Protein AF-A0A523Q3V8-F1 (afdb_monomer_lite)

Structure (mmCIF, N/CA/C/O backbone):
data_AF-A0A523Q3V8-F1
#
_entry.id   AF-A0A523Q3V8-F1
#
loop_
_atom_site.group_PDB
_atom_site.id
_atom_site.type_symbol
_atom_site.label_atom_id
_atom_site.label_alt_id
_atom_site.label_comp_id
_atom_site.label_asym_id
_atom_site.label_entity_id
_atom_site.label_seq_id
_atom_site.pdbx_PDB_ins_code
_atom_site.Cartn_x
_atom_site.Cartn_y
_atom_site.Cartn_z
_atom_site.occupancy
_atom_site.B_iso_or_equiv
_atom_site.auth_seq_id
_atom_site.auth_comp_id
_atom_site.auth_asym_id
_atom_site.auth_atom_id
_atom_site.pdbx_PDB_model_num
ATOM 1 N N . MET A 1 1 ? -25.597 48.638 -33.247 1.00 55.50 1 MET A N 1
ATOM 2 C CA . MET A 1 1 ? -25.079 49.698 -32.355 1.00 55.50 1 MET A CA 1
ATOM 3 C C . MET A 1 1 ? -26.164 50.191 -31.394 1.00 55.50 1 MET A C 1
ATOM 5 O O . MET A 1 1 ? -26.826 51.153 -31.744 1.00 55.50 1 MET A O 1
ATOM 9 N N . ASN A 1 2 ? -26.347 49.537 -30.232 1.00 44.47 2 ASN A N 1
ATOM 10 C CA . ASN A 1 2 ? -26.776 50.117 -28.933 1.00 44.47 2 ASN A CA 1
ATOM 11 C C . ASN A 1 2 ? -27.325 49.015 -27.992 1.00 44.47 2 ASN A C 1
ATOM 13 O O . ASN A 1 2 ? -28.535 48.842 -27.880 1.00 44.47 2 ASN A O 1
ATOM 17 N N . CYS A 1 3 ? -26.442 48.312 -27.276 1.00 53.28 3 CYS A N 1
ATOM 18 C CA . CYS A 1 3 ? -26.792 47.642 -26.017 1.00 53.28 3 CYS A CA 1
ATOM 19 C C . CYS A 1 3 ? -25.848 48.170 -24.934 1.00 53.28 3 CYS A C 1
ATOM 21 O O . CYS A 1 3 ? -24.631 48.187 -25.112 1.00 53.28 3 CYS A O 1
ATOM 23 N N . ARG A 1 4 ? -26.462 48.720 -23.886 1.00 61.56 4 ARG A N 1
ATOM 24 C CA . ARG A 1 4 ? -25.874 49.595 -22.870 1.00 61.56 4 ARG A CA 1
ATOM 25 C C . ARG A 1 4 ? -25.140 48.814 -21.762 1.00 61.56 4 ARG A C 1
ATOM 27 O O . ARG A 1 4 ? -25.397 47.625 -21.592 1.00 61.56 4 ARG A O 1
ATOM 34 N N . PRO A 1 5 ? -24.267 49.498 -20.997 1.00 58.44 5 PRO A N 1
ATOM 35 C CA . PRO A 1 5 ? -23.488 48.947 -19.900 1.00 58.44 5 PRO A CA 1
ATOM 36 C C . PRO A 1 5 ? -24.310 48.918 -18.600 1.00 58.44 5 PRO A C 1
ATOM 38 O O . PRO A 1 5 ? -25.187 49.759 -18.415 1.00 58.44 5 PRO A O 1
ATOM 41 N N . HIS A 1 6 ? -23.941 48.001 -17.695 1.00 52.94 6 HIS A N 1
ATOM 42 C CA . HIS A 1 6 ? -24.431 47.820 -16.315 1.00 52.94 6 HIS A CA 1
ATOM 43 C C . HIS A 1 6 ? -25.562 46.784 -16.117 1.00 52.94 6 HIS A C 1
ATOM 45 O O . HIS A 1 6 ? -26.729 47.144 -16.037 1.00 52.94 6 HIS A O 1
ATOM 51 N N . CYS A 1 7 ? -25.211 45.497 -15.970 1.00 56.34 7 CYS A N 1
ATOM 52 C CA . CYS A 1 7 ? -25.625 44.688 -14.808 1.00 56.34 7 CYS A CA 1
ATOM 53 C C . CYS A 1 7 ? -24.859 43.352 -14.765 1.00 56.34 7 CYS A C 1
ATOM 55 O O . CYS A 1 7 ? -24.570 42.755 -15.798 1.00 56.34 7 CYS A O 1
ATOM 57 N N . ALA A 1 8 ? -24.488 42.940 -13.557 1.00 53.00 8 ALA A N 1
ATOM 58 C CA . ALA A 1 8 ? -23.509 41.914 -13.226 1.00 53.00 8 ALA A CA 1
ATOM 59 C C . ALA A 1 8 ? -24.068 40.476 -13.208 1.00 53.00 8 ALA A C 1
ATOM 61 O O . ALA A 1 8 ? -25.274 40.267 -13.169 1.00 53.00 8 ALA A O 1
ATOM 62 N N . ALA A 1 9 ? -23.129 39.529 -13.092 1.00 56.91 9 ALA A N 1
ATOM 63 C CA . ALA A 1 9 ? -23.281 38.134 -12.666 1.00 56.91 9 ALA A CA 1
ATOM 64 C C . ALA A 1 9 ? -23.727 37.112 -13.727 1.00 56.91 9 ALA A C 1
ATOM 66 O O . ALA A 1 9 ? -24.904 36.959 -14.010 1.00 56.91 9 ALA A O 1
ATOM 67 N N . CYS A 1 10 ? -22.748 36.350 -14.228 1.00 51.09 10 CYS A N 1
ATOM 68 C CA . CYS A 1 10 ? -22.812 34.886 -14.356 1.00 51.09 10 CYS A CA 1
ATOM 69 C C . CYS A 1 10 ? -21.382 34.346 -14.487 1.00 51.09 10 CYS A C 1
ATOM 71 O O . CYS A 1 10 ? -20.925 33.840 -15.509 1.00 51.09 10 CYS A O 1
ATOM 73 N N . CYS A 1 11 ? -20.653 34.530 -13.396 1.00 54.62 11 CYS A N 1
ATOM 74 C CA . CYS A 1 11 ? -19.435 33.831 -13.057 1.00 54.62 11 CYS A CA 1
ATOM 75 C C . CYS A 1 11 ? -19.796 32.365 -12.769 1.00 54.62 11 CYS A C 1
ATOM 77 O O . CYS A 1 11 ? -20.257 32.043 -11.678 1.00 54.62 11 CYS A O 1
ATOM 79 N N . THR A 1 12 ? -19.597 31.462 -13.730 1.00 55.47 12 THR A N 1
ATOM 80 C CA . THR A 1 12 ? -19.460 30.021 -13.449 1.00 55.47 12 THR A CA 1
ATOM 81 C C . THR A 1 12 ? -18.578 29.361 -14.504 1.00 55.47 12 THR A C 1
ATOM 83 O O . THR A 1 12 ? -19.027 28.590 -15.342 1.00 55.47 12 THR A O 1
ATOM 86 N N . ALA A 1 13 ? -17.287 29.657 -14.445 1.00 44.22 13 ALA A N 1
ATOM 87 C CA . ALA A 1 13 ? -16.283 28.676 -14.820 1.00 44.22 13 ALA A CA 1
ATOM 88 C C . ALA A 1 13 ? -15.372 28.533 -13.596 1.00 44.22 13 ALA A C 1
ATOM 90 O O . ALA A 1 13 ? -14.638 29.476 -13.286 1.00 44.22 13 ALA A O 1
ATOM 91 N N . PRO A 1 14 ? -15.490 27.441 -12.819 1.00 50.53 14 PRO A N 1
ATOM 92 C CA . PRO A 1 14 ? -14.619 27.232 -11.682 1.00 50.53 14 PRO A CA 1
ATOM 93 C C . PRO A 1 14 ? -13.192 27.061 -12.191 1.00 50.53 14 PRO A C 1
ATOM 95 O O . PRO A 1 14 ? -12.918 26.302 -13.119 1.00 50.53 14 PRO A O 1
ATOM 98 N N . SER A 1 15 ? -12.308 27.816 -11.558 1.00 46.16 15 SER A N 1
ATOM 99 C CA . SER A 1 15 ? -10.869 27.644 -11.508 1.00 46.16 15 SER A CA 1
ATOM 100 C C . SER A 1 15 ? -10.416 26.207 -11.779 1.00 46.16 15 SER A C 1
ATOM 102 O O . SER A 1 15 ? -10.474 25.362 -10.892 1.00 46.16 15 SER A O 1
ATOM 104 N N . ILE A 1 16 ? -9.832 25.970 -12.952 1.00 49.38 16 ILE A N 1
ATOM 105 C CA . ILE A 1 16 ? -8.770 24.968 -13.100 1.00 49.38 16 ILE A CA 1
ATOM 106 C C . ILE A 1 16 ? -7.438 25.720 -13.021 1.00 49.38 16 ILE A C 1
ATOM 108 O O . ILE A 1 16 ? -6.597 25.698 -13.911 1.00 49.38 16 ILE A O 1
ATOM 112 N N . SER A 1 17 ? -7.295 26.471 -11.928 1.00 51.44 17 SER A N 1
ATOM 113 C CA . SER A 1 17 ? -5.988 26.772 -11.375 1.00 51.44 17 SER A CA 1
ATOM 114 C C . SER A 1 17 ? -5.529 25.481 -10.721 1.00 51.44 17 SER A C 1
ATOM 116 O O . SER A 1 17 ? -5.993 25.108 -9.645 1.00 51.44 17 SER A O 1
ATOM 118 N N . SER A 1 18 ? -4.672 24.742 -11.403 1.00 46.62 18 SER A N 1
ATOM 119 C CA . SER A 1 18 ? -3.781 23.826 -10.714 1.00 46.62 18 SER A CA 1
ATOM 120 C C . SER A 1 18 ? -2.422 23.935 -11.387 1.00 46.62 18 SER A C 1
ATOM 122 O O . SER A 1 18 ? -2.290 23.555 -12.550 1.00 46.62 18 SER A O 1
ATOM 124 N N . PRO A 1 19 ? -1.425 24.531 -10.712 1.00 53.56 19 PRO A N 1
ATOM 125 C CA . PRO A 1 19 ? -0.058 24.487 -11.196 1.00 53.56 19 PRO A CA 1
ATOM 126 C C . PRO A 1 19 ? 0.384 23.024 -11.259 1.00 53.56 19 PRO A C 1
ATOM 128 O O . PRO A 1 19 ? 0.139 22.269 -10.322 1.00 53.56 19 PRO A O 1
ATOM 131 N N . ILE A 1 20 ? 1.048 22.641 -12.351 1.00 50.72 20 ILE A N 1
ATOM 132 C CA . ILE A 1 20 ? 1.819 21.396 -12.429 1.00 50.72 20 ILE A CA 1
ATOM 133 C C . ILE A 1 20 ? 2.883 21.477 -11.321 1.00 50.72 20 ILE A C 1
ATOM 135 O O . ILE A 1 20 ? 3.741 22.365 -11.387 1.00 50.72 20 ILE A O 1
ATOM 139 N N . PRO A 1 21 ? 2.825 20.638 -10.269 1.00 50.22 21 PRO A N 1
ATOM 140 C CA . PRO A 1 21 ? 3.771 20.728 -9.170 1.00 50.22 21 PRO A CA 1
ATOM 141 C C . PRO A 1 21 ? 5.147 20.238 -9.609 1.00 50.22 21 PRO A C 1
ATOM 143 O O . PRO A 1 21 ? 5.285 19.225 -10.293 1.00 50.22 21 PRO A O 1
ATOM 146 N N . GLY A 1 22 ? 6.154 21.001 -9.193 1.00 45.28 22 GLY A N 1
ATOM 147 C CA . GLY A 1 22 ? 7.550 20.847 -9.557 1.00 45.28 22 GLY A CA 1
ATOM 148 C C . GLY A 1 22 ? 8.109 19.442 -9.360 1.00 45.28 22 GLY A C 1
ATOM 149 O O . GLY A 1 22 ? 7.820 18.748 -8.390 1.00 45.28 22 GLY A O 1
ATOM 150 N N . MET A 1 23 ? 8.987 19.086 -10.287 1.00 55.31 23 MET A N 1
ATOM 151 C CA . MET A 1 23 ? 9.952 18.002 -10.192 1.00 55.31 23 MET A CA 1
ATOM 152 C C . MET A 1 23 ? 11.101 18.352 -9.222 1.00 55.31 23 MET A C 1
ATOM 154 O O . MET A 1 23 ? 11.878 19.263 -9.517 1.00 55.31 23 MET A O 1
ATOM 158 N N . PRO A 1 24 ? 11.302 17.614 -8.112 1.00 55.62 24 PRO A N 1
ATOM 159 C CA . PRO A 1 24 ? 12.580 17.610 -7.412 1.00 55.62 24 PRO A CA 1
ATOM 160 C C . PRO A 1 24 ? 13.417 16.372 -7.789 1.00 55.62 24 PRO A C 1
ATOM 162 O O . PRO A 1 24 ? 13.021 15.233 -7.563 1.00 55.62 24 PRO A O 1
ATOM 165 N N . HIS A 1 25 ? 14.587 16.640 -8.375 1.00 44.91 25 HIS A N 1
ATOM 166 C CA . HIS A 1 25 ? 15.830 15.857 -8.343 1.00 44.91 25 HIS A CA 1
ATOM 167 C C . HIS A 1 25 ? 15.739 14.315 -8.239 1.00 44.91 25 HIS A C 1
ATOM 169 O O . HIS A 1 25 ? 15.635 13.747 -7.155 1.00 44.91 25 HIS A O 1
ATOM 175 N N . GLY A 1 26 ? 15.930 13.653 -9.388 1.00 43.38 26 GLY A N 1
ATOM 176 C CA . GLY A 1 26 ? 16.869 12.535 -9.617 1.00 43.38 26 GLY A CA 1
ATOM 177 C C . GLY A 1 26 ? 16.709 11.212 -8.857 1.00 43.38 26 GLY A C 1
ATOM 178 O O . GLY A 1 26 ? 16.647 10.162 -9.487 1.00 43.38 26 GLY A O 1
ATOM 179 N N . GLU A 1 27 ? 16.628 11.226 -7.531 1.00 48.84 27 GLU A N 1
ATOM 180 C CA . GLU A 1 27 ? 16.557 10.015 -6.700 1.00 48.84 27 GLU A CA 1
ATOM 181 C C . GLU A 1 27 ? 15.120 9.665 -6.309 1.00 48.84 27 GLU A C 1
ATOM 183 O O . GLU A 1 27 ? 14.748 8.491 -6.314 1.00 48.84 27 GLU A O 1
ATOM 188 N N . ALA A 1 28 ? 14.265 10.667 -6.067 1.00 50.59 28 ALA A N 1
ATOM 189 C CA . ALA A 1 28 ? 12.882 10.462 -5.627 1.00 50.59 28 ALA A CA 1
ATOM 190 C C . ALA A 1 28 ? 12.032 9.675 -6.641 1.00 50.59 28 ALA A C 1
ATOM 192 O O . ALA A 1 28 ? 11.116 8.955 -6.251 1.00 50.59 28 ALA A O 1
ATOM 193 N N . VAL A 1 29 ? 12.361 9.760 -7.933 1.00 53.38 29 VAL A N 1
ATOM 194 C CA . VAL A 1 29 ? 11.612 9.106 -9.017 1.00 53.38 29 VAL A CA 1
ATOM 195 C C . VAL A 1 29 ? 11.719 7.579 -8.941 1.00 53.38 29 VAL A C 1
ATOM 197 O O . VAL A 1 29 ? 10.750 6.881 -9.235 1.00 53.38 29 VAL A O 1
ATOM 200 N N . ALA A 1 30 ? 12.869 7.041 -8.523 1.00 56.28 30 ALA A N 1
ATOM 20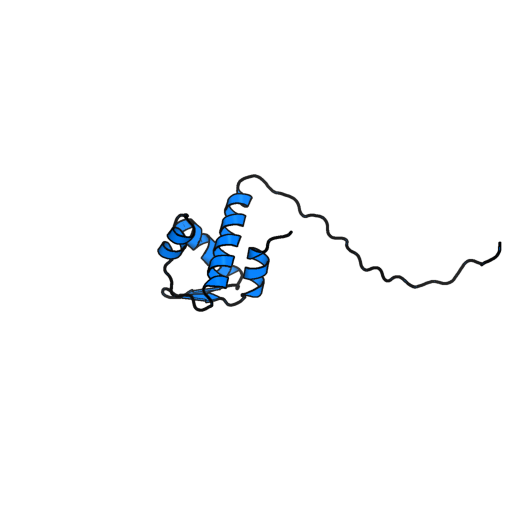1 C CA . ALA A 1 30 ? 13.048 5.596 -8.376 1.00 56.28 30 ALA A CA 1
ATOM 202 C C . ALA A 1 30 ? 12.189 5.041 -7.228 1.00 56.28 30 ALA A C 1
ATOM 204 O O . ALA A 1 30 ? 11.510 4.026 -7.392 1.00 56.28 30 ALA A O 1
ATOM 205 N N . PHE A 1 31 ? 12.151 5.753 -6.096 1.00 62.72 31 PHE A N 1
ATOM 206 C CA . PHE A 1 31 ? 11.305 5.402 -4.952 1.00 62.72 31 PHE A CA 1
ATOM 207 C C . PHE A 1 31 ? 9.821 5.551 -5.282 1.00 62.72 31 PHE A C 1
ATOM 209 O O . PHE A 1 31 ? 9.037 4.680 -4.928 1.00 62.72 31 PHE A O 1
ATOM 216 N N . GLN A 1 32 ? 9.444 6.592 -6.025 1.00 68.75 32 GLN A N 1
ATOM 217 C CA . GLN A 1 32 ? 8.055 6.845 -6.407 1.00 68.75 32 GLN A CA 1
ATOM 218 C C . GLN A 1 32 ? 7.485 5.731 -7.301 1.00 68.75 32 GLN A C 1
ATOM 220 O O . GLN A 1 32 ? 6.350 5.300 -7.100 1.00 68.75 32 GLN A O 1
ATOM 225 N N . ARG A 1 33 ? 8.294 5.179 -8.220 1.00 76.00 33 ARG A N 1
ATOM 226 C CA . ARG A 1 33 ? 7.907 3.990 -9.001 1.00 76.00 33 ARG A CA 1
ATOM 227 C C . ARG A 1 33 ? 7.780 2.734 -8.136 1.00 76.00 33 ARG A C 1
ATOM 229 O O . ARG A 1 33 ? 6.920 1.898 -8.410 1.00 76.00 33 ARG A O 1
ATOM 236 N N . LEU A 1 34 ? 8.620 2.582 -7.108 1.00 82.00 34 LEU A N 1
ATOM 237 C CA . LEU A 1 34 ? 8.531 1.448 -6.186 1.00 82.00 34 LEU A CA 1
ATOM 238 C C . LEU A 1 34 ? 7.303 1.553 -5.268 1.00 82.00 34 LEU A C 1
ATOM 240 O O . LEU A 1 34 ? 6.615 0.553 -5.092 1.00 82.00 34 LEU A O 1
ATOM 244 N N . ASP A 1 35 ? 6.995 2.746 -4.751 1.00 83.62 35 ASP A N 1
ATOM 245 C CA . ASP A 1 35 ? 5.753 3.073 -4.031 1.00 83.62 35 ASP A CA 1
ATOM 246 C C . ASP A 1 35 ? 4.525 2.663 -4.861 1.00 83.62 35 ASP A C 1
ATOM 248 O O . ASP A 1 35 ? 3.675 1.911 -4.387 1.00 83.62 35 ASP A O 1
ATOM 252 N N . GLN A 1 36 ? 4.477 3.083 -6.131 1.00 86.31 36 GLN A N 1
ATOM 253 C CA . GLN A 1 36 ? 3.408 2.736 -7.075 1.00 86.31 36 GLN A CA 1
ATOM 254 C C . GLN A 1 36 ? 3.278 1.226 -7.295 1.00 86.31 36 GLN A C 1
ATOM 256 O O . GLN A 1 36 ? 2.171 0.679 -7.261 1.00 86.31 36 GLN A O 1
ATOM 261 N N . ARG A 1 37 ? 4.404 0.535 -7.510 1.00 86.50 37 ARG A N 1
ATOM 262 C CA . ARG A 1 37 ? 4.447 -0.924 -7.700 1.00 86.50 37 ARG A CA 1
ATOM 263 C C . ARG A 1 37 ? 3.989 -1.670 -6.452 1.00 86.50 37 ARG A C 1
ATOM 265 O O . ARG A 1 37 ? 3.173 -2.583 -6.564 1.00 86.50 37 ARG A O 1
ATOM 272 N N . LEU A 1 38 ? 4.471 -1.266 -5.279 1.00 86.44 38 LEU A N 1
ATOM 273 C CA . LEU A 1 38 ? 4.080 -1.840 -3.995 1.00 86.44 38 LEU A CA 1
ATOM 274 C C . LEU A 1 38 ? 2.585 -1.616 -3.746 1.00 86.44 38 LEU A C 1
ATOM 276 O O . LEU A 1 38 ? 1.883 -2.573 -3.438 1.00 86.44 38 LEU A O 1
ATOM 280 N N . ALA A 1 39 ? 2.076 -0.400 -3.951 1.00 87.06 39 ALA A N 1
ATOM 281 C CA . ALA A 1 39 ? 0.656 -0.094 -3.804 1.00 87.06 39 ALA A CA 1
ATOM 282 C C . ALA A 1 39 ? -0.217 -0.898 -4.777 1.00 87.06 39 ALA A C 1
ATOM 284 O O . ALA A 1 39 ? -1.202 -1.498 -4.355 1.00 87.06 39 ALA A O 1
ATOM 285 N N . THR A 1 40 ? 0.178 -1.002 -6.049 1.00 85.75 40 THR A N 1
ATOM 286 C CA . THR A 1 40 ? -0.518 -1.842 -7.041 1.00 85.75 40 THR A CA 1
ATOM 287 C C . THR A 1 40 ? -0.522 -3.315 -6.625 1.00 85.75 40 THR A C 1
ATOM 289 O O . THR A 1 40 ? -1.558 -3.972 -6.699 1.00 85.75 40 THR A O 1
ATOM 292 N N . CYS A 1 41 ? 0.611 -3.829 -6.137 1.00 85.31 41 CYS A N 1
ATOM 293 C CA . CYS A 1 41 ? 0.737 -5.207 -5.656 1.00 85.31 41 CYS A CA 1
ATOM 294 C C . CYS A 1 41 ? -0.161 -5.469 -4.433 1.00 85.31 41 CYS A C 1
ATOM 296 O O . CYS A 1 41 ? -0.877 -6.471 -4.388 1.00 85.31 41 CYS A O 1
ATOM 298 N N . LEU A 1 42 ? -0.188 -4.536 -3.473 1.00 84.75 42 LEU A N 1
ATOM 299 C CA . LEU A 1 42 ? -1.053 -4.604 -2.292 1.00 84.75 42 LEU A CA 1
ATOM 300 C C . LEU A 1 42 ? -2.543 -4.577 -2.690 1.00 84.75 42 LEU A C 1
ATOM 302 O O . LEU A 1 42 ? -3.326 -5.392 -2.203 1.00 84.75 42 LEU A O 1
ATOM 306 N N . LEU A 1 43 ? -2.930 -3.686 -3.609 1.00 84.00 43 LEU A N 1
ATOM 307 C CA . LEU A 1 43 ? -4.305 -3.582 -4.115 1.00 84.00 43 LEU A CA 1
ATOM 308 C C . LEU A 1 43 ? -4.737 -4.821 -4.908 1.00 84.00 43 LEU A C 1
ATOM 310 O O . LEU A 1 43 ? -5.899 -5.210 -4.828 1.00 84.00 43 LEU A O 1
ATOM 314 N N . GLY A 1 44 ? -3.814 -5.448 -5.643 1.00 81.38 44 GLY A N 1
ATOM 315 C CA . GLY A 1 44 ? -4.074 -6.665 -6.413 1.00 81.38 44 GLY A CA 1
ATOM 316 C C . GLY A 1 44 ? -4.227 -7.927 -5.557 1.00 81.38 44 GLY A C 1
ATOM 317 O O . GLY A 1 44 ? -4.979 -8.820 -5.936 1.00 81.38 44 GLY A O 1
ATOM 318 N N . ARG A 1 45 ? -3.554 -8.007 -4.398 1.00 80.94 45 ARG A N 1
ATOM 319 C CA . ARG A 1 45 ? -3.674 -9.152 -3.469 1.00 80.94 45 ARG A CA 1
ATOM 320 C C . ARG A 1 45 ? -4.924 -9.108 -2.592 1.00 80.94 45 ARG A C 1
ATOM 322 O O . ARG A 1 45 ? -5.398 -10.164 -2.187 1.00 80.94 45 ARG A O 1
ATOM 329 N N . GLY A 1 46 ? -5.458 -7.918 -2.317 1.00 67.88 46 GLY A N 1
ATOM 330 C CA . GLY A 1 46 ? -6.599 -7.742 -1.419 1.00 67.88 46 GLY A CA 1
ATOM 331 C C . GLY A 1 46 ? -6.213 -7.846 0.061 1.00 67.88 46 GLY A C 1
ATOM 332 O O . GLY A 1 46 ? -5.297 -8.564 0.449 1.00 67.88 46 GLY A O 1
ATOM 333 N N . SER A 1 47 ? -6.899 -7.079 0.907 1.00 75.94 47 SER A N 1
ATOM 334 C CA . SER A 1 47 ? -6.641 -7.020 2.350 1.00 75.94 47 SER A CA 1
ATOM 335 C C . SER A 1 47 ? -7.516 -8.019 3.115 1.00 75.94 47 SER A C 1
ATOM 337 O O . SER A 1 47 ? -8.714 -8.079 2.834 1.00 75.94 47 SER A O 1
ATOM 339 N N . PRO A 1 48 ? -6.983 -8.747 4.117 1.00 78.19 48 PRO A N 1
ATOM 340 C CA . PRO A 1 48 ? -5.629 -8.640 4.657 1.00 78.19 48 PRO A CA 1
ATOM 341 C C . PRO A 1 48 ? -4.603 -9.508 3.915 1.00 78.19 48 PRO A C 1
ATOM 343 O O . PRO A 1 48 ? -4.855 -10.660 3.578 1.00 78.19 48 PRO A O 1
ATOM 346 N N . ILE A 1 49 ? -3.398 -8.971 3.751 1.00 84.44 49 ILE A N 1
ATOM 347 C CA . ILE A 1 49 ? -2.304 -9.607 3.020 1.00 84.44 49 ILE A CA 1
ATOM 348 C C . ILE A 1 49 ? -1.406 -10.320 4.030 1.00 84.44 49 ILE A C 1
ATOM 350 O O . ILE A 1 49 ? -0.683 -9.676 4.791 1.00 84.44 49 ILE A O 1
ATOM 354 N N . THR A 1 50 ? -1.441 -11.649 4.058 1.00 84.31 50 THR A N 1
ATOM 355 C CA . THR A 1 50 ? -0.511 -12.477 4.841 1.00 84.31 50 THR A CA 1
ATOM 356 C C . THR A 1 50 ? 0.746 -12.731 4.021 1.00 84.31 50 THR A C 1
ATOM 358 O O . THR A 1 50 ? 0.795 -13.649 3.204 1.00 84.31 50 THR A O 1
ATOM 361 N N . THR A 1 51 ? 1.744 -11.866 4.174 1.00 81.44 51 THR A N 1
ATOM 362 C CA . THR A 1 51 ? 3.011 -11.962 3.444 1.00 81.44 51 THR A CA 1
ATOM 363 C C . THR A 1 51 ? 4.157 -11.444 4.301 1.00 81.44 51 THR A C 1
ATOM 365 O O . THR A 1 51 ? 3.963 -10.622 5.199 1.00 81.44 51 THR A O 1
ATOM 368 N N . THR A 1 52 ? 5.372 -11.902 4.011 1.00 84.94 52 THR A N 1
ATOM 369 C CA . THR A 1 52 ? 6.579 -11.411 4.676 1.00 84.94 52 THR A CA 1
ATOM 370 C C . THR A 1 52 ? 7.176 -10.230 3.915 1.00 84.94 52 THR A C 1
ATOM 372 O O . THR A 1 52 ? 7.039 -10.100 2.697 1.00 84.94 52 THR A O 1
ATOM 375 N N . HIS A 1 53 ? 7.920 -9.384 4.631 1.00 84.75 53 HIS A N 1
ATOM 376 C CA . HIS A 1 53 ? 8.688 -8.294 4.025 1.00 84.75 53 HIS A CA 1
ATOM 377 C C . HIS A 1 53 ? 9.675 -8.795 2.957 1.00 84.75 53 HIS A C 1
ATOM 379 O O . HIS A 1 53 ? 9.932 -8.084 1.992 1.00 84.75 53 HIS A O 1
ATOM 385 N N . GLN A 1 54 ? 10.226 -10.008 3.118 1.00 84.19 54 GLN A N 1
ATOM 386 C CA . GLN A 1 54 ? 11.103 -10.613 2.110 1.00 84.19 54 GLN A CA 1
ATOM 387 C C . GLN A 1 54 ? 10.350 -11.022 0.849 1.00 84.19 54 GLN A C 1
ATOM 389 O O . GLN A 1 54 ? 10.837 -10.730 -0.233 1.00 84.19 54 GLN A O 1
ATOM 394 N N . ALA A 1 55 ? 9.180 -11.652 0.974 1.00 85.62 55 ALA A N 1
ATOM 395 C CA . ALA A 1 55 ? 8.397 -12.061 -0.190 1.00 85.62 55 ALA A CA 1
ATOM 396 C C . ALA A 1 55 ? 7.955 -10.851 -1.027 1.00 85.62 55 ALA A C 1
ATOM 398 O O . ALA A 1 55 ? 8.009 -10.890 -2.249 1.00 85.62 55 ALA A O 1
ATOM 399 N N . LEU A 1 56 ? 7.578 -9.745 -0.375 1.00 85.81 56 LEU A N 1
ATOM 400 C CA . LEU A 1 56 ? 7.294 -8.488 -1.074 1.00 85.81 56 LEU A CA 1
ATOM 401 C C . LEU A 1 56 ? 8.534 -7.897 -1.752 1.00 85.81 56 LEU A C 1
ATOM 403 O O . LEU A 1 56 ? 8.421 -7.314 -2.824 1.00 85.81 56 LEU A O 1
ATOM 407 N N . ALA A 1 57 ? 9.704 -8.017 -1.124 1.00 86.50 57 ALA A N 1
ATOM 408 C CA . ALA A 1 57 ? 10.951 -7.516 -1.686 1.00 86.50 57 ALA A CA 1
ATOM 409 C C . ALA A 1 57 ? 11.368 -8.303 -2.935 1.00 86.50 57 ALA A C 1
ATOM 411 O O . ALA A 1 57 ? 11.710 -7.687 -3.940 1.00 86.50 57 ALA A O 1
ATOM 412 N N . ASP A 1 58 ? 11.258 -9.630 -2.886 1.00 87.81 58 ASP A N 1
ATOM 413 C CA . ASP A 1 58 ? 11.528 -10.532 -4.008 1.00 87.81 58 ASP A CA 1
ATOM 414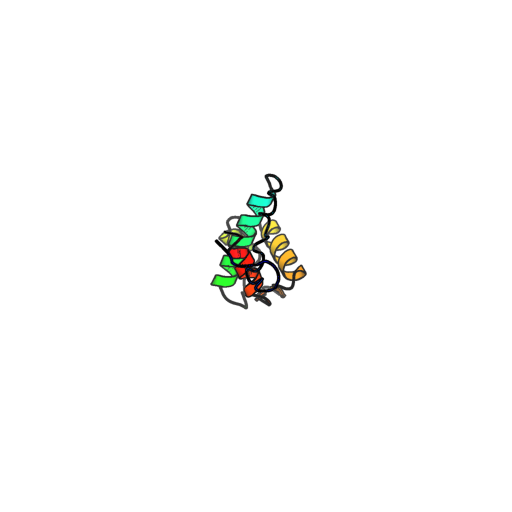 C C . ASP A 1 58 ? 10.586 -10.257 -5.193 1.00 87.81 58 ASP A C 1
ATOM 416 O O . ASP A 1 58 ? 11.044 -9.984 -6.300 1.00 87.81 58 ASP A O 1
ATOM 420 N N . GLU A 1 59 ? 9.278 -10.157 -4.928 1.00 84.62 59 GLU A N 1
ATOM 421 C CA . GLU A 1 59 ? 8.250 -9.842 -5.936 1.00 84.62 59 GLU A CA 1
ATOM 422 C C . GLU A 1 59 ? 8.458 -8.483 -6.615 1.00 84.62 59 GLU A C 1
ATOM 424 O O . GLU A 1 59 ? 8.172 -8.302 -7.800 1.00 84.62 59 GLU A O 1
ATOM 429 N N . LEU A 1 60 ? 8.933 -7.494 -5.858 1.00 83.38 60 LEU A N 1
ATOM 430 C CA . LEU A 1 60 ? 9.189 -6.150 -6.369 1.00 83.38 60 LEU A CA 1
ATOM 431 C C . LEU A 1 60 ? 10.602 -5.993 -6.948 1.00 83.38 60 LEU A C 1
ATOM 433 O O . LEU A 1 60 ? 10.907 -4.925 -7.483 1.00 83.38 60 LEU A O 1
ATOM 437 N N . GLY A 1 61 ? 11.462 -7.012 -6.839 1.00 84.06 61 GLY A N 1
ATOM 438 C CA . GLY A 1 61 ? 12.863 -6.949 -7.259 1.00 84.06 61 GLY A CA 1
ATOM 439 C C . GLY A 1 61 ? 13.676 -5.909 -6.480 1.00 84.06 61 GLY A C 1
ATOM 440 O O . GLY A 1 61 ? 14.520 -5.220 -7.049 1.00 84.06 61 GLY A O 1
ATOM 441 N N . THR A 1 62 ? 13.388 -5.741 -5.190 1.00 85.12 62 THR A N 1
ATOM 442 C CA . THR A 1 62 ? 14.032 -4.758 -4.308 1.00 85.12 62 THR A CA 1
ATOM 443 C C . THR A 1 62 ? 14.559 -5.417 -3.033 1.00 85.12 62 THR A C 1
ATOM 445 O O . THR A 1 62 ? 14.411 -6.614 -2.806 1.00 85.12 62 THR A O 1
ATOM 448 N N . VAL A 1 63 ? 15.189 -4.630 -2.165 1.00 87.81 63 VAL A N 1
ATOM 449 C CA . VAL A 1 63 ? 15.693 -5.103 -0.873 1.00 87.81 63 VAL A CA 1
ATOM 450 C C . VAL A 1 63 ? 14.629 -4.994 0.220 1.00 87.81 63 VAL A C 1
ATOM 452 O O . VAL A 1 63 ? 13.833 -4.052 0.251 1.00 87.81 63 VAL A O 1
ATOM 455 N N . ARG A 1 64 ? 14.654 -5.927 1.185 1.00 86.19 64 ARG A N 1
ATOM 456 C CA . ARG A 1 64 ? 13.736 -5.944 2.343 1.00 86.19 64 ARG A CA 1
ATOM 457 C C . ARG A 1 64 ? 13.677 -4.598 3.062 1.00 86.19 64 ARG A C 1
ATOM 459 O O . ARG A 1 64 ? 12.608 -4.172 3.476 1.00 86.19 64 ARG A O 1
ATOM 466 N N . GLU A 1 65 ? 14.817 -3.931 3.209 1.00 87.94 65 GLU A N 1
ATOM 467 C CA . GLU A 1 65 ? 14.909 -2.651 3.914 1.00 87.94 65 GLU A CA 1
ATOM 468 C C . GLU A 1 65 ? 14.102 -1.539 3.233 1.00 87.94 65 GLU A C 1
ATOM 470 O O . GLU A 1 65 ? 13.424 -0.761 3.905 1.00 87.94 65 GLU A O 1
ATOM 475 N N . MET A 1 66 ? 14.097 -1.522 1.899 1.00 85.94 66 MET A N 1
ATOM 476 C CA . MET A 1 66 ? 13.290 -0.604 1.099 1.00 85.94 66 MET A CA 1
ATOM 477 C C . MET A 1 66 ? 11.795 -0.843 1.317 1.00 85.94 66 MET A C 1
ATOM 479 O O . MET A 1 66 ? 11.058 0.095 1.618 1.00 85.94 66 MET A O 1
ATOM 483 N N . VAL A 1 67 ? 11.359 -2.104 1.268 1.00 87.69 67 VAL A N 1
ATOM 484 C CA . VAL A 1 67 ? 9.957 -2.477 1.519 1.00 87.69 67 VAL A CA 1
ATOM 485 C C . VAL A 1 67 ? 9.527 -2.128 2.941 1.00 87.69 67 VAL A C 1
ATOM 487 O O . VAL A 1 67 ? 8.459 -1.552 3.134 1.00 87.69 67 VAL A O 1
ATOM 490 N N . THR A 1 68 ? 10.360 -2.415 3.944 1.00 86.31 68 THR A N 1
ATOM 491 C CA . THR A 1 68 ? 10.063 -2.080 5.344 1.00 86.31 68 THR A CA 1
ATOM 492 C C . THR A 1 68 ? 9.921 -0.571 5.543 1.00 86.31 68 THR A C 1
ATOM 494 O O . THR A 1 68 ? 9.006 -0.131 6.241 1.00 86.31 68 THR A O 1
ATOM 497 N N . ARG A 1 69 ? 10.791 0.240 4.924 1.00 87.25 69 ARG A N 1
ATOM 498 C CA . ARG A 1 69 ? 10.687 1.708 4.988 1.00 87.25 69 ARG A CA 1
ATOM 499 C C . ARG A 1 69 ? 9.390 2.214 4.354 1.00 87.25 69 ARG A C 1
ATOM 501 O O . ARG A 1 69 ? 8.740 3.076 4.942 1.00 87.25 69 ARG A O 1
ATOM 508 N N . LEU A 1 70 ? 9.001 1.661 3.206 1.00 85.81 70 LEU A N 1
ATOM 509 C CA . LEU A 1 70 ? 7.754 2.007 2.519 1.00 85.81 70 LEU A CA 1
ATOM 510 C C . LEU A 1 70 ? 6.517 1.628 3.337 1.00 85.81 70 LEU A C 1
ATOM 512 O O . LEU A 1 70 ? 5.647 2.462 3.571 1.00 85.81 70 LEU A O 1
ATOM 516 N N . LEU A 1 71 ? 6.470 0.398 3.847 1.00 86.75 71 LEU A N 1
ATOM 517 C CA . LEU A 1 71 ? 5.358 -0.077 4.668 1.00 86.75 71 LEU A CA 1
ATOM 518 C C . LEU A 1 71 ? 5.193 0.747 5.946 1.00 86.75 71 LEU A C 1
ATOM 520 O O . LEU A 1 71 ? 4.072 1.125 6.276 1.00 86.75 71 LEU A O 1
ATOM 524 N N . LYS A 1 72 ? 6.294 1.096 6.625 1.00 87.81 72 LYS A N 1
ATOM 525 C CA . LYS A 1 72 ? 6.237 2.014 7.773 1.00 87.81 72 LYS A CA 1
ATOM 526 C C . LYS A 1 72 ? 5.715 3.393 7.386 1.00 87.81 72 LYS A C 1
ATOM 528 O O . LYS A 1 72 ? 4.945 3.975 8.139 1.00 87.81 72 LYS A O 1
ATOM 533 N N . ARG A 1 73 ? 6.110 3.929 6.229 1.00 86.94 73 ARG A N 1
ATOM 534 C CA . ARG A 1 73 ? 5.612 5.223 5.740 1.00 86.94 73 ARG A CA 1
ATOM 535 C C . ARG A 1 73 ? 4.104 5.185 5.475 1.00 86.94 73 ARG A C 1
ATOM 537 O O . ARG A 1 73 ? 3.406 6.128 5.827 1.00 86.94 73 ARG A O 1
ATOM 544 N N . PHE A 1 74 ? 3.598 4.101 4.899 1.00 86.94 74 PHE A N 1
ATOM 545 C CA . PHE A 1 74 ? 2.165 3.907 4.679 1.00 86.94 74 PHE A CA 1
ATOM 546 C C . PHE A 1 74 ? 1.373 3.706 5.971 1.00 86.94 74 PHE A C 1
ATOM 548 O O . PHE A 1 74 ? 0.253 4.201 6.078 1.00 86.94 74 PHE A O 1
ATOM 555 N N . GLU A 1 75 ? 1.951 3.017 6.954 1.00 89.38 75 GLU A N 1
ATOM 556 C CA . GLU A 1 75 ? 1.368 2.907 8.293 1.00 89.38 75 GLU A CA 1
ATOM 557 C C . GLU A 1 75 ? 1.293 4.278 8.980 1.00 89.38 75 GLU A C 1
ATOM 559 O O . GLU A 1 75 ? 0.241 4.658 9.483 1.00 89.38 75 GLU A O 1
ATOM 564 N N . GLN A 1 76 ? 2.369 5.069 8.918 1.00 87.69 76 GLN A N 1
ATOM 565 C CA . GLN A 1 76 ? 2.411 6.441 9.445 1.00 87.69 76 GLN A CA 1
ATOM 566 C C . GLN A 1 76 ? 1.393 7.367 8.762 1.00 87.69 76 GLN A C 1
ATOM 568 O O . GLN A 1 76 ? 0.843 8.256 9.404 1.00 87.69 76 GLN A O 1
ATOM 573 N N . ALA A 1 77 ? 1.127 7.151 7.471 1.00 84.75 77 ALA A N 1
ATOM 574 C CA . ALA A 1 77 ? 0.097 7.869 6.724 1.00 84.75 77 ALA A CA 1
ATOM 575 C C . ALA A 1 77 ? -1.335 7.372 7.019 1.00 84.75 77 ALA A C 1
ATOM 577 O O . ALA A 1 77 ? -2.295 7.979 6.549 1.00 84.75 77 ALA A O 1
ATOM 578 N N . GLY A 1 78 ? -1.492 6.275 7.769 1.00 88.88 78 GLY A N 1
ATOM 579 C CA . GLY A 1 78 ? -2.788 5.669 8.087 1.00 88.88 78 GLY A CA 1
ATOM 580 C C . GLY A 1 78 ? -3.415 4.871 6.941 1.00 88.88 78 GLY A C 1
ATOM 581 O O . GLY A 1 78 ? -4.597 4.547 6.997 1.00 88.88 78 GLY A O 1
ATOM 582 N N . TRP A 1 79 ? -2.656 4.546 5.891 1.00 88.94 79 TRP A N 1
ATOM 583 C CA . TRP A 1 79 ? -3.170 3.801 4.730 1.00 88.94 79 TRP A CA 1
ATOM 584 C C . TRP A 1 79 ? -3.168 2.293 4.966 1.00 88.94 79 TRP A C 1
ATOM 586 O O . TRP A 1 79 ? -3.978 1.555 4.401 1.00 88.94 79 TRP A O 1
ATOM 596 N N . LEU A 1 80 ? -2.249 1.830 5.808 1.00 90.00 80 LEU A N 1
ATOM 597 C CA . LEU A 1 80 ? -2.043 0.429 6.144 1.00 90.00 80 LEU A CA 1
ATOM 598 C C . LEU A 1 80 ? -1.922 0.268 7.657 1.00 90.00 80 LEU A C 1
ATOM 600 O O . LEU A 1 80 ? -1.547 1.195 8.366 1.00 90.00 80 LEU A O 1
ATOM 604 N N . GLN A 1 81 ? -2.146 -0.948 8.132 1.00 88.12 81 GLN A N 1
ATOM 605 C CA . GLN A 1 81 ? -1.807 -1.378 9.478 1.00 88.12 81 GLN A CA 1
ATOM 606 C C . GLN A 1 81 ? -0.943 -2.633 9.394 1.00 88.12 81 GLN A C 1
ATOM 608 O O . GLN A 1 81 ? -1.365 -3.648 8.827 1.00 88.12 81 GLN A O 1
ATOM 613 N N . LEU A 1 82 ? 0.262 -2.575 9.961 1.00 87.94 82 LEU A N 1
ATOM 614 C CA . LEU A 1 82 ? 1.159 -3.723 10.043 1.00 87.94 82 LEU A CA 1
ATOM 615 C C . LEU A 1 82 ? 0.852 -4.532 11.311 1.00 87.94 82 LEU A C 1
ATOM 617 O O . LEU A 1 82 ? 0.656 -3.987 12.395 1.00 87.94 82 LEU A O 1
ATOM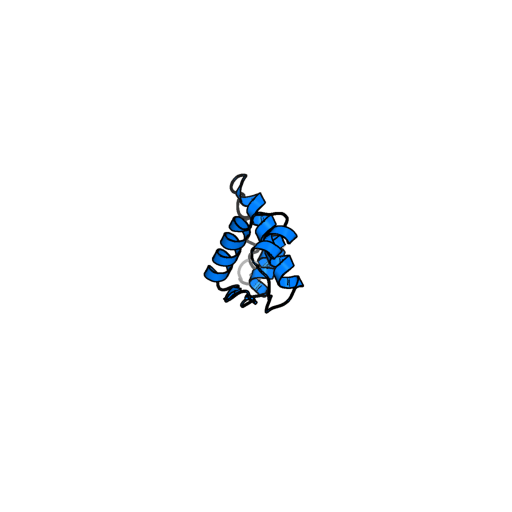 621 N N . GLY A 1 83 ? 0.798 -5.854 11.176 1.00 83.25 83 GLY A N 1
ATOM 622 C CA . GLY A 1 83 ? 0.663 -6.810 12.275 1.00 83.25 83 GLY A CA 1
ATOM 623 C C . GLY A 1 83 ? 1.739 -7.896 12.214 1.00 83.25 83 GLY A C 1
ATOM 624 O O . GLY A 1 83 ? 2.657 -7.838 11.397 1.00 83.25 83 GLY A O 1
ATOM 625 N N . ARG A 1 84 ? 1.625 -8.926 13.065 1.00 77.62 84 ARG A N 1
ATOM 626 C CA . ARG A 1 84 ? 2.489 -10.119 13.001 1.00 77.62 84 ARG A CA 1
ATOM 627 C C . ARG A 1 84 ? 2.242 -10.856 11.678 1.00 77.62 84 ARG A C 1
ATOM 629 O O . ARG A 1 84 ? 1.247 -11.557 11.554 1.00 77.62 84 ARG A O 1
ATOM 636 N N . GLU A 1 85 ? 3.116 -10.625 10.697 1.00 82.19 85 GLU A N 1
ATOM 637 C CA . GLU A 1 85 ? 3.114 -11.270 9.367 1.00 82.19 85 GLU A CA 1
ATOM 638 C C . GLU A 1 85 ? 1.869 -10.986 8.508 1.00 82.19 85 GLU A C 1
ATOM 640 O O . GLU A 1 85 ? 1.553 -11.713 7.565 1.00 82.19 85 GLU A O 1
ATOM 645 N N . ARG A 1 86 ? 1.155 -9.899 8.816 1.00 84.44 86 ARG A N 1
ATOM 646 C CA . ARG A 1 86 ? -0.064 -9.506 8.109 1.00 84.44 86 ARG A CA 1
ATOM 647 C C . ARG A 1 86 ? -0.106 -8.003 7.898 1.00 84.44 86 ARG A C 1
ATOM 649 O O . ARG A 1 86 ? 0.177 -7.245 8.822 1.00 84.44 86 ARG A O 1
ATOM 656 N N . ILE A 1 87 ? -0.508 -7.588 6.706 1.00 88.31 87 ILE A N 1
ATOM 657 C CA . ILE A 1 87 ? -0.705 -6.189 6.330 1.00 88.31 87 ILE A CA 1
ATOM 658 C C . ILE A 1 87 ? -2.196 -5.994 6.072 1.00 88.31 87 ILE A C 1
ATOM 660 O O . ILE A 1 87 ? -2.767 -6.632 5.186 1.00 88.31 87 ILE A O 1
ATOM 664 N N . THR A 1 88 ? -2.834 -5.122 6.844 1.00 87.69 88 THR A N 1
ATOM 665 C CA . THR A 1 88 ? -4.231 -4.741 6.628 1.00 87.69 88 THR A CA 1
ATOM 666 C C . THR A 1 88 ? -4.258 -3.401 5.916 1.00 87.69 88 THR A C 1
ATOM 668 O O . THR A 1 88 ? -3.777 -2.407 6.448 1.00 87.69 88 THR A O 1
ATOM 671 N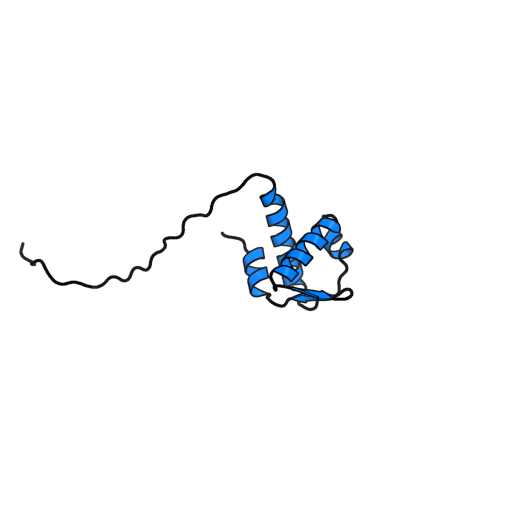 N . VAL A 1 89 ? -4.831 -3.353 4.720 1.00 89.12 89 VAL A N 1
ATOM 672 C CA . VAL A 1 89 ? -5.134 -2.087 4.053 1.00 89.12 89 VAL A CA 1
ATOM 673 C C . VAL A 1 89 ? -6.297 -1.417 4.777 1.00 89.12 89 VAL A C 1
ATOM 675 O O . VAL A 1 89 ? -7.381 -1.997 4.842 1.00 89.12 89 VAL A O 1
ATOM 678 N N . LEU A 1 90 ? -6.049 -0.228 5.327 1.00 88.31 90 LEU A N 1
ATOM 679 C CA . LEU A 1 90 ? -7.065 0.629 5.939 1.00 88.31 90 LEU A CA 1
ATOM 680 C C . LEU A 1 90 ? -7.666 1.572 4.893 1.00 88.31 90 LEU A C 1
ATOM 682 O O . LEU A 1 90 ? -8.883 1.703 4.816 1.00 88.31 90 LEU A O 1
ATOM 686 N N . ASP A 1 91 ? -6.816 2.161 4.047 1.00 87.56 91 ASP A N 1
ATOM 687 C CA . ASP A 1 91 ? -7.224 3.114 3.018 1.00 87.56 91 ASP A CA 1
ATOM 688 C C . ASP A 1 91 ? -6.747 2.669 1.630 1.00 87.56 91 ASP A C 1
ATOM 690 O O . ASP A 1 91 ? -5.671 3.016 1.135 1.00 87.56 91 ASP A O 1
ATOM 694 N N . ALA A 1 92 ? -7.577 1.849 0.982 1.00 85.06 92 ALA A N 1
ATOM 695 C CA . ALA A 1 92 ? -7.317 1.379 -0.375 1.00 85.06 92 ALA A CA 1
ATOM 696 C C . ALA A 1 92 ? -7.413 2.512 -1.410 1.00 85.06 92 ALA A C 1
ATOM 698 O O . ALA A 1 92 ? -6.827 2.407 -2.487 1.00 85.06 92 ALA A O 1
ATOM 699 N N . ARG A 1 93 ? -8.141 3.597 -1.104 1.00 85.69 93 ARG A N 1
ATOM 700 C CA . ARG A 1 93 ? -8.304 4.730 -2.018 1.00 85.69 93 ARG A CA 1
ATOM 701 C C . ARG A 1 93 ? -7.001 5.512 -2.133 1.00 85.69 93 ARG A C 1
ATOM 703 O O . ARG A 1 93 ? -6.538 5.716 -3.249 1.00 85.69 93 ARG A O 1
ATOM 710 N N . ALA A 1 94 ? -6.379 5.858 -1.008 1.00 85.06 94 ALA A N 1
ATOM 711 C CA . ALA A 1 94 ? -5.093 6.547 -0.978 1.00 85.06 94 ALA A CA 1
ATOM 712 C C . ALA A 1 94 ? -3.979 5.732 -1.656 1.00 85.06 94 ALA A C 1
ATOM 714 O O . ALA A 1 94 ? -3.216 6.273 -2.454 1.00 85.06 94 ALA A O 1
ATOM 715 N N . LEU A 1 95 ? -3.933 4.413 -1.424 1.00 85.44 95 LEU A N 1
ATOM 716 C CA . LEU A 1 95 ? -3.005 3.523 -2.140 1.00 85.44 95 LEU A CA 1
ATOM 717 C C . LEU A 1 95 ? -3.262 3.506 -3.646 1.00 85.44 95 LEU A C 1
ATOM 719 O O . LEU A 1 95 ? -2.318 3.420 -4.427 1.00 85.44 95 LEU A O 1
ATOM 723 N N . ARG A 1 96 ? -4.527 3.577 -4.071 1.00 84.69 96 ARG A N 1
ATOM 724 C CA . ARG A 1 96 ? -4.887 3.575 -5.491 1.00 84.69 96 ARG A CA 1
ATOM 725 C C . ARG A 1 96 ? -4.513 4.886 -6.169 1.00 84.69 96 ARG A C 1
ATOM 727 O O . ARG A 1 96 ? -3.980 4.841 -7.270 1.00 84.69 96 ARG A O 1
ATOM 734 N N . GLU A 1 97 ? -4.720 6.014 -5.500 1.00 84.69 97 GLU A N 1
ATOM 735 C CA . GLU A 1 97 ? -4.272 7.333 -5.970 1.00 84.69 97 GLU A CA 1
ATOM 736 C C . GLU A 1 97 ? -2.744 7.362 -6.109 1.00 84.69 97 GLU A C 1
ATOM 738 O O . GLU A 1 97 ? -2.210 7.791 -7.132 1.00 84.69 97 GLU A O 1
ATOM 743 N N . LEU A 1 98 ? -2.033 6.807 -5.120 1.00 82.88 98 LEU A N 1
ATOM 744 C CA . LEU A 1 98 ? -0.583 6.660 -5.175 1.00 82.88 98 LEU A CA 1
ATOM 745 C C . LEU A 1 98 ? -0.148 5.783 -6.356 1.00 82.88 98 LEU A C 1
ATOM 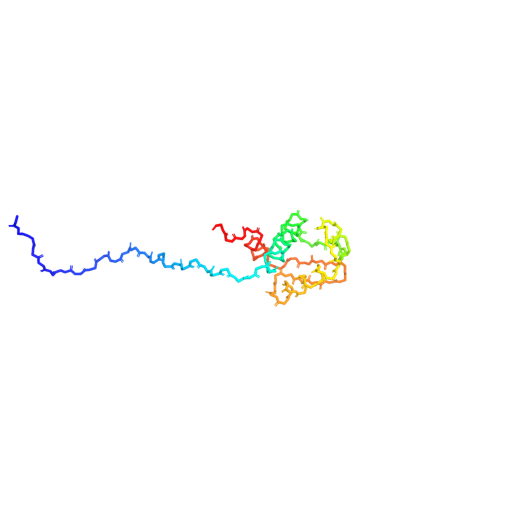747 O O . LEU A 1 98 ? 0.771 6.162 -7.075 1.00 82.88 98 LEU A O 1
ATOM 751 N N . ALA A 1 99 ? -0.805 4.635 -6.557 1.00 82.75 99 ALA A N 1
ATOM 752 C CA . ALA A 1 99 ? -0.521 3.692 -7.638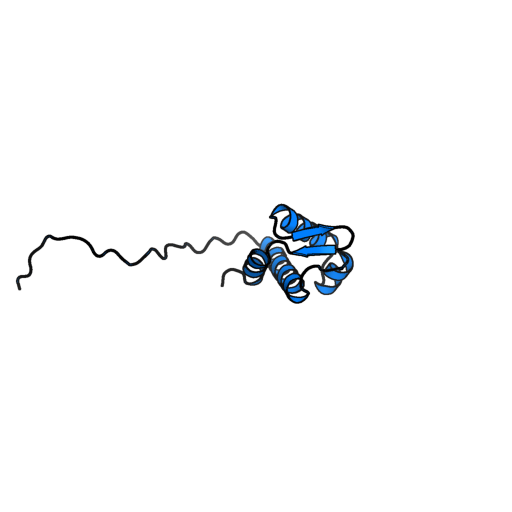 1.00 82.75 99 ALA A CA 1
ATOM 753 C C . ALA A 1 99 ? -0.782 4.278 -9.031 1.00 82.75 99 ALA A C 1
ATOM 755 O O . ALA A 1 99 ? -0.078 3.928 -9.976 1.00 82.75 99 ALA A O 1
ATOM 756 N N . GLN A 1 100 ? -1.782 5.151 -9.160 1.00 76.38 100 GLN A N 1
ATOM 757 C CA . GLN A 1 100 ? -2.130 5.791 -10.426 1.00 76.38 100 GLN A CA 1
ATOM 758 C C . GLN A 1 100 ? -1.168 6.933 -10.776 1.00 76.38 100 GLN A C 1
ATOM 760 O O . GLN A 1 100 ? -0.875 7.102 -11.956 1.00 76.38 100 GLN A O 1
ATOM 765 N N . GLY A 1 101 ? -0.612 7.638 -9.779 1.00 61.88 101 GLY A N 1
ATOM 766 C CA . GLY A 1 101 ? 0.257 8.801 -9.998 1.00 61.88 101 GLY A CA 1
ATOM 767 C C . GLY A 1 101 ? -0.460 9.946 -10.739 1.00 61.88 101 GLY A C 1
ATOM 768 O O . GLY A 1 101 ? -1.498 9.730 -11.362 1.00 61.88 101 GLY A O 1
ATOM 769 N N . PRO A 1 102 ? 0.032 11.195 -10.672 1.00 46.53 102 PRO A N 1
ATOM 770 C CA . PRO A 1 102 ? -0.518 12.250 -11.516 1.00 46.53 102 PRO A CA 1
ATOM 771 C C . PRO A 1 102 ? -0.223 11.900 -12.980 1.00 46.53 102 PRO A C 1
ATOM 773 O O . PRO A 1 102 ? 0.940 11.745 -13.357 1.00 46.53 102 PRO A O 1
ATOM 776 N N . VAL A 1 103 ? -1.288 11.708 -13.761 1.00 48.53 103 VAL A N 1
ATOM 777 C CA . VAL A 1 103 ? -1.232 11.590 -15.226 1.00 48.53 103 VAL A CA 1
ATOM 778 C C . VAL A 1 103 ? -0.776 12.889 -15.874 1.00 48.53 103 VAL A C 1
ATOM 780 O O . VAL A 1 103 ? -1.065 13.967 -15.305 1.00 48.53 103 VAL A O 1
#

Radius of gyration: 21.79 Å; chains: 1; bounding box: 44×63×45 Å

Foldseek 3Di:
DDDDDDDDDDDPDDDPPDPPDDDDDDPVVVLLQLLLVLLVVDLVCDPWDQADLVVSCVVSVHDSVSSVVSLVVCVVVVQWDDDDSIIGGPNNPVSVCSNVDDD

Secondary structure (DSSP, 8-state):
--------------------PPPP-TTHHHHHHHHHHHHHHHHHH-SSB---HHHHHHHHTS-HHHHHHHHHHHHHTTSEEEETTEEEES-HHHHHHHHH---

pLDDT: mean 73.86, std 15.96, range [43.38, 90.0]

Sequence (103 aa):
MNCRPHCAACCTAPSISSPIPGMPHGEAVAFQRLDQRLATCLLGRGSPITTTHQALADELGTVREMVTRLLKRFEQAGWLQLGRERITVLDARALRELAQGPV